Protein AF-A0A453KV20-F1 (afdb_monomer_lite)

Structure (mmCIF, N/CA/C/O backbone):
data_AF-A0A453KV20-F1
#
_entry.id   AF-A0A453KV20-F1
#
loop_
_atom_site.group_PDB
_atom_site.id
_atom_site.type_symbol
_atom_site.label_atom_id
_atom_site.label_alt_id
_atom_site.label_comp_id
_atom_site.label_asym_id
_atom_site.label_entity_id
_atom_site.label_seq_id
_atom_site.pdbx_PDB_ins_code
_atom_site.Cartn_x
_atom_site.Cartn_y
_atom_site.Cartn_z
_atom_site.occupancy
_atom_site.B_iso_or_equiv
_atom_site.auth_seq_id
_atom_site.auth_comp_id
_atom_site.auth_asym_id
_atom_site.auth_atom_id
_atom_site.pdbx_PDB_model_num
ATOM 1 N N . MET A 1 1 ? 12.546 -10.964 -15.479 1.00 87.19 1 MET A N 1
ATOM 2 C CA . MET A 1 1 ? 12.090 -11.224 -16.858 1.00 87.19 1 MET A CA 1
ATOM 3 C C . MET A 1 1 ? 11.279 -12.506 -16.813 1.00 87.19 1 MET A C 1
ATOM 5 O O . MET A 1 1 ? 11.613 -13.344 -15.979 1.00 87.19 1 MET A O 1
ATOM 9 N N . ASP A 1 2 ? 10.200 -12.624 -17.582 1.00 87.06 2 ASP A N 1
ATOM 10 C CA . ASP A 1 2 ? 9.496 -13.908 -17.720 1.00 87.06 2 ASP A CA 1
ATOM 11 C C . ASP A 1 2 ? 10.243 -14.845 -18.691 1.00 87.06 2 ASP A C 1
ATOM 13 O O . ASP A 1 2 ? 11.347 -14.529 -19.145 1.00 87.06 2 ASP A O 1
ATOM 17 N N . PHE A 1 3 ? 9.668 -16.014 -18.982 1.00 92.25 3 PHE A N 1
ATOM 18 C CA . PHE A 1 3 ? 10.277 -16.997 -19.883 1.00 92.25 3 PHE A CA 1
ATOM 19 C C . PHE A 1 3 ? 10.303 -16.555 -21.355 1.00 92.25 3 PHE A C 1
ATOM 21 O O . PHE A 1 3 ? 11.108 -17.082 -22.119 1.00 92.25 3 PHE A O 1
ATOM 28 N N . ASP A 1 4 ? 9.481 -15.574 -21.732 1.00 94.25 4 ASP A N 1
ATOM 29 C CA . ASP A 1 4 ? 9.373 -15.053 -23.099 1.00 94.25 4 ASP A CA 1
ATOM 30 C C . ASP A 1 4 ? 10.287 -13.843 -23.344 1.00 94.25 4 ASP A C 1
ATOM 32 O O . ASP A 1 4 ? 10.373 -13.325 -24.457 1.00 94.25 4 ASP A O 1
ATOM 36 N N . GLY A 1 5 ? 10.997 -13.383 -22.314 1.00 89.12 5 GLY A N 1
ATOM 37 C CA . GLY A 1 5 ? 11.882 -12.231 -22.417 1.00 89.12 5 GLY A CA 1
ATOM 38 C C . GLY A 1 5 ? 11.218 -10.897 -22.061 1.00 89.12 5 GLY A C 1
ATOM 39 O O . GLY A 1 5 ? 11.840 -9.846 -22.222 1.00 89.12 5 GLY A O 1
ATOM 40 N N . ASN A 1 6 ? 9.986 -10.893 -21.544 1.00 88.44 6 ASN A N 1
ATOM 41 C CA . ASN A 1 6 ? 9.300 -9.660 -21.174 1.00 88.44 6 ASN A CA 1
ATOM 42 C C . ASN A 1 6 ? 9.808 -9.112 -19.834 1.00 88.44 6 ASN A C 1
ATOM 44 O O . ASN A 1 6 ? 10.071 -9.834 -18.858 1.00 88.44 6 ASN A O 1
ATOM 48 N N . ILE A 1 7 ? 9.916 -7.785 -19.757 1.00 84.75 7 ILE A N 1
ATOM 49 C CA . ILE A 1 7 ? 10.281 -7.086 -18.524 1.00 84.75 7 ILE A CA 1
ATOM 50 C C . ILE A 1 7 ? 9.072 -7.072 -17.582 1.00 84.75 7 ILE A C 1
ATOM 52 O O . ILE A 1 7 ? 8.135 -6.303 -17.760 1.00 84.75 7 ILE A O 1
ATOM 56 N N . ILE A 1 8 ? 9.127 -7.895 -16.536 1.00 87.44 8 ILE A N 1
ATOM 57 C CA . ILE A 1 8 ? 8.091 -7.973 -15.488 1.00 87.44 8 ILE A CA 1
ATOM 58 C C . ILE A 1 8 ? 8.354 -7.047 -14.290 1.00 87.44 8 ILE A C 1
ATOM 60 O O . ILE A 1 8 ? 7.515 -6.923 -13.399 1.00 87.44 8 ILE A O 1
ATOM 64 N N . GLY A 1 9 ? 9.526 -6.412 -14.236 1.00 89.31 9 GLY A N 1
ATOM 65 C CA . GLY A 1 9 ? 9.960 -5.613 -13.094 1.00 89.31 9 GLY A CA 1
ATOM 66 C C . GLY A 1 9 ? 11.426 -5.194 -13.167 1.00 89.31 9 GLY A C 1
ATOM 67 O O . GLY A 1 9 ? 12.136 -5.553 -14.107 1.00 89.31 9 GLY A O 1
ATOM 68 N N . MET A 1 10 ? 11.869 -4.451 -12.155 1.00 89.44 10 MET A N 1
ATOM 69 C CA . MET A 1 10 ? 13.250 -4.003 -11.978 1.00 89.44 10 MET A CA 1
ATOM 70 C C . MET A 1 10 ? 13.736 -4.336 -10.575 1.00 89.44 10 MET A C 1
ATOM 72 O O . MET A 1 10 ? 13.106 -3.964 -9.588 1.00 89.44 10 MET A O 1
ATOM 76 N N . ASN A 1 11 ? 14.878 -5.008 -10.487 1.00 91.56 11 ASN A N 1
ATOM 77 C CA . ASN A 1 11 ? 15.509 -5.284 -9.205 1.00 91.56 11 ASN A CA 1
ATOM 78 C C . ASN A 1 11 ? 16.166 -4.017 -8.657 1.00 91.56 11 ASN A C 1
ATOM 80 O O . ASN A 1 11 ? 16.699 -3.205 -9.416 1.00 91.56 11 ASN A O 1
ATOM 84 N N . PHE A 1 12 ? 16.182 -3.884 -7.337 1.00 88.56 12 PHE A N 1
ATOM 85 C CA . PHE A 1 12 ? 16.993 -2.884 -6.656 1.00 88.56 12 PHE A CA 1
ATOM 86 C C . PHE A 1 12 ? 17.860 -3.550 -5.597 1.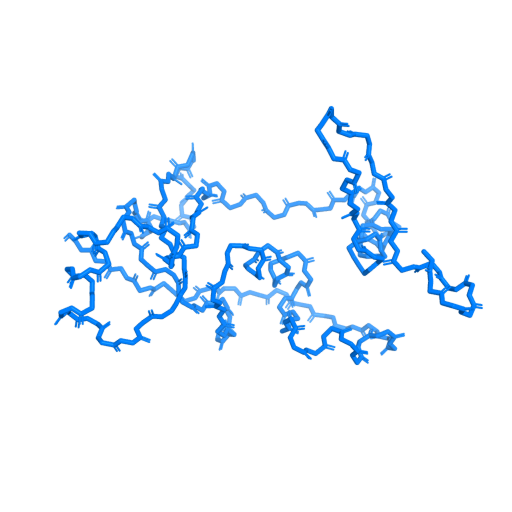00 88.56 12 PHE A C 1
ATOM 88 O O . PHE A 1 12 ? 17.627 -4.684 -5.188 1.00 88.56 12 PHE A O 1
ATOM 95 N N . TYR A 1 13 ? 18.920 -2.855 -5.208 1.00 89.75 13 TYR A N 1
ATOM 96 C CA . TYR A 1 13 ? 19.873 -3.389 -4.253 1.00 89.75 13 TYR A CA 1
ATOM 97 C C . TYR A 1 13 ? 19.313 -3.309 -2.829 1.00 89.75 13 TYR A C 1
ATOM 99 O O . TYR A 1 13 ? 18.993 -2.217 -2.354 1.00 89.75 13 TYR A O 1
ATOM 107 N N . ASP A 1 14 ? 19.270 -4.449 -2.142 1.00 90.88 14 ASP A N 1
ATOM 108 C CA . ASP A 1 14 ? 19.124 -4.539 -0.692 1.00 90.88 14 ASP A CA 1
ATOM 109 C C . ASP A 1 14 ? 20.220 -5.448 -0.108 1.00 90.88 14 ASP A C 1
ATOM 111 O O . ASP A 1 14 ? 20.827 -6.262 -0.804 1.00 90.88 14 ASP A O 1
ATOM 115 N N . LYS A 1 15 ? 20.531 -5.271 1.180 1.00 89.56 15 LYS A N 1
ATOM 116 C CA . LYS A 1 15 ? 21.603 -6.019 1.853 1.00 89.56 15 LYS A CA 1
ATOM 117 C C . LYS A 1 15 ? 21.230 -7.471 2.163 1.00 89.56 15 LYS A C 1
ATOM 119 O O . LYS A 1 15 ? 22.137 -8.277 2.357 1.00 89.56 15 LYS A O 1
ATOM 124 N N . LYS A 1 16 ? 19.940 -7.785 2.313 1.00 90.19 16 LYS A N 1
ATOM 125 C CA . LYS A 1 16 ? 19.455 -9.109 2.734 1.00 90.19 16 LYS A CA 1
ATOM 126 C C . LYS A 1 16 ? 18.891 -9.918 1.576 1.00 90.19 16 LYS A C 1
ATOM 128 O O . LYS A 1 16 ? 19.044 -11.135 1.566 1.00 90.19 16 LYS A O 1
ATOM 133 N N . GLU A 1 17 ? 18.246 -9.253 0.627 1.00 89.94 17 GLU A N 1
ATOM 134 C CA . GLU A 1 17 ? 17.542 -9.900 -0.476 1.00 89.94 17 GLU A CA 1
ATOM 135 C C . GLU A 1 17 ? 17.714 -9.144 -1.800 1.00 89.94 17 GLU A C 1
ATOM 137 O O . GLU A 1 17 ? 18.366 -8.105 -1.867 1.00 89.94 17 GLU A O 1
ATOM 142 N N . THR A 1 18 ? 17.156 -9.693 -2.882 1.00 88.44 18 THR A N 1
ATOM 143 C CA . THR A 1 18 ? 17.063 -9.013 -4.185 1.00 88.44 18 THR A CA 1
ATOM 144 C C . THR A 1 18 ? 15.610 -8.620 -4.426 1.00 88.44 18 THR A C 1
ATOM 146 O O . THR A 1 18 ? 14.882 -9.342 -5.112 1.00 88.44 18 THR A O 1
ATOM 149 N N . PRO A 1 19 ? 15.150 -7.518 -3.821 1.00 87.25 19 PRO A N 1
ATOM 150 C CA . PRO A 1 19 ? 13.786 -7.072 -4.003 1.00 87.25 19 PRO A CA 1
ATOM 151 C C . PRO A 1 19 ? 13.594 -6.551 -5.431 1.00 87.25 19 PRO A C 1
ATOM 153 O O . PRO A 1 19 ? 14.537 -6.108 -6.099 1.00 87.25 19 PRO A O 1
ATOM 156 N N . PHE A 1 20 ? 12.351 -6.589 -5.901 1.00 87.06 20 PHE A N 1
ATOM 157 C CA . PHE A 1 20 ? 11.995 -6.110 -7.229 1.00 87.06 20 PHE A CA 1
ATOM 158 C C . PHE A 1 20 ? 10.788 -5.179 -7.172 1.00 87.06 20 PHE A C 1
ATOM 160 O O . PHE A 1 20 ? 9.858 -5.372 -6.392 1.00 87.06 20 PHE A O 1
ATOM 167 N N . VAL A 1 21 ? 10.808 -4.159 -8.024 1.00 85.88 21 VAL A N 1
ATOM 168 C CA . VAL A 1 21 ? 9.666 -3.293 -8.306 1.00 85.88 21 VAL A CA 1
ATOM 169 C C . VAL A 1 21 ? 8.916 -3.886 -9.497 1.00 85.88 21 VAL A C 1
ATOM 171 O O . VAL A 1 21 ? 9.520 -4.049 -10.561 1.00 85.88 21 VAL A O 1
ATOM 174 N N . PRO A 1 22 ? 7.620 -4.202 -9.371 1.00 86.25 22 PRO A N 1
ATOM 175 C CA . PRO A 1 22 ? 6.834 -4.707 -10.490 1.00 86.25 22 PRO A CA 1
ATOM 176 C C . PRO A 1 22 ? 6.749 -3.725 -11.667 1.00 86.25 22 PRO A C 1
ATOM 178 O O . PRO A 1 22 ? 6.688 -2.506 -11.486 1.00 86.25 22 PRO A O 1
ATOM 181 N N . GLY A 1 23 ? 6.678 -4.259 -12.888 1.00 84.88 23 GLY A N 1
ATOM 182 C CA . GLY A 1 23 ? 6.683 -3.475 -14.128 1.00 84.88 23 GLY A CA 1
ATOM 183 C C . GLY A 1 23 ? 5.548 -2.455 -14.229 1.00 84.88 23 GLY A C 1
ATOM 184 O O . GLY A 1 23 ? 5.768 -1.348 -14.707 1.00 84.88 23 GLY A O 1
ATOM 185 N N . PHE A 1 24 ? 4.362 -2.770 -13.707 1.00 80.75 24 PHE A N 1
ATOM 186 C CA . PHE A 1 24 ? 3.221 -1.850 -13.728 1.00 80.75 24 PHE A CA 1
ATOM 187 C C . PHE A 1 24 ? 3.448 -0.593 -12.867 1.00 80.75 24 PHE A C 1
ATOM 189 O O . PHE A 1 24 ? 3.039 0.497 -13.262 1.00 80.75 24 PHE A O 1
ATOM 196 N N . ILE A 1 25 ? 4.157 -0.710 -11.732 1.00 83.75 25 ILE A N 1
ATOM 197 C CA . ILE A 1 25 ? 4.549 0.448 -10.913 1.00 83.75 25 ILE A CA 1
ATOM 198 C C . ILE A 1 25 ? 5.514 1.324 -11.708 1.00 83.75 25 ILE A C 1
ATOM 200 O O . ILE A 1 25 ? 5.350 2.542 -11.755 1.00 83.75 25 ILE A O 1
ATOM 204 N N . MET A 1 26 ? 6.493 0.708 -12.378 1.00 87.06 26 MET A N 1
ATOM 205 C CA . MET A 1 26 ? 7.432 1.443 -13.227 1.00 87.06 26 MET A CA 1
ATOM 206 C C . MET A 1 26 ? 6.731 2.159 -14.379 1.00 87.06 26 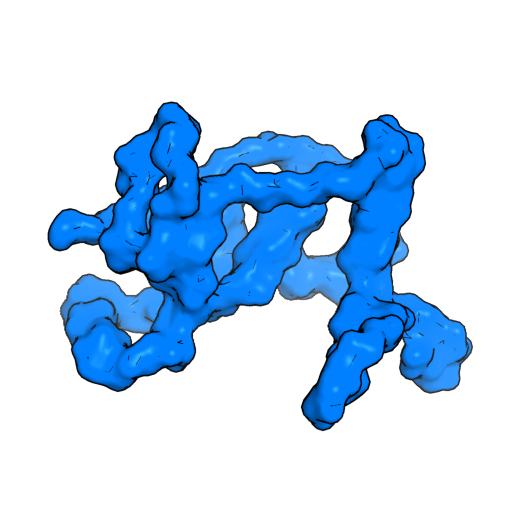MET A C 1
ATOM 208 O O . MET A 1 26 ? 7.051 3.310 -14.664 1.00 87.06 26 MET A O 1
ATOM 212 N N . LEU A 1 27 ? 5.765 1.500 -15.018 1.00 86.75 27 LEU A N 1
ATOM 213 C CA . LEU A 1 27 ? 5.019 2.066 -16.134 1.00 86.75 27 LEU A CA 1
ATOM 21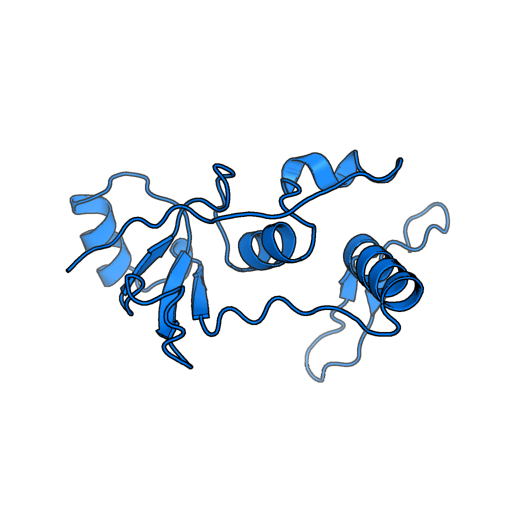4 C C . LEU A 1 27 ? 4.208 3.291 -15.694 1.00 86.75 27 LEU A C 1
ATOM 216 O O . LEU A 1 27 ? 4.258 4.324 -16.358 1.00 86.75 27 LEU A O 1
ATOM 220 N N . LYS A 1 28 ? 3.548 3.221 -14.530 1.00 85.12 28 LYS A N 1
ATOM 221 C CA . LYS A 1 28 ? 2.837 4.366 -13.946 1.00 85.12 28 LYS A CA 1
ATOM 222 C C . LYS A 1 28 ? 3.792 5.500 -13.556 1.00 85.12 28 LYS A C 1
ATOM 224 O O . LYS A 1 28 ? 3.506 6.660 -13.840 1.00 85.12 28 LYS A O 1
ATOM 229 N N . CYS A 1 29 ? 4.953 5.186 -12.972 1.00 88.19 29 CYS A N 1
ATOM 230 C CA . CYS A 1 29 ? 5.998 6.180 -12.702 1.00 88.19 29 CYS A CA 1
ATOM 231 C C . CYS A 1 29 ? 6.440 6.903 -13.982 1.00 88.19 29 CYS A C 1
ATOM 233 O O . CYS A 1 29 ? 6.558 8.128 -13.982 1.00 88.19 29 CYS A O 1
ATOM 235 N N . LEU A 1 30 ? 6.672 6.154 -15.064 1.00 89.81 30 LEU A N 1
ATOM 236 C CA . LEU A 1 30 ? 7.076 6.712 -16.352 1.00 89.81 30 LEU A CA 1
ATOM 237 C C . LEU A 1 30 ? 5.967 7.578 -16.959 1.00 89.81 30 LEU A C 1
ATOM 239 O O . LEU A 1 30 ? 6.252 8.675 -17.429 1.00 89.81 30 LEU A O 1
ATOM 243 N N . GLN A 1 31 ? 4.712 7.127 -16.885 1.00 89.00 31 GLN A N 1
ATOM 244 C CA . GLN A 1 31 ? 3.553 7.918 -17.295 1.00 89.00 31 GLN A CA 1
ATOM 245 C C . GLN A 1 31 ? 3.495 9.248 -16.530 1.00 89.00 31 GLN A C 1
ATOM 247 O O . GLN A 1 31 ? 3.465 10.305 -17.147 1.00 89.00 31 GLN A O 1
ATOM 252 N N . HIS A 1 32 ? 3.579 9.217 -15.195 1.00 88.12 32 HIS A N 1
ATOM 253 C CA . HIS A 1 32 ? 3.575 10.434 -14.375 1.00 88.12 32 HIS A CA 1
ATOM 254 C C . HIS A 1 32 ? 4.722 11.374 -14.744 1.00 88.12 32 HIS A C 1
ATOM 256 O O . HIS A 1 32 ? 4.548 12.589 -14.795 1.00 88.12 32 HIS A O 1
ATOM 262 N N . PHE A 1 33 ? 5.906 10.819 -14.993 1.00 91.06 33 PHE A N 1
ATOM 263 C CA . PHE A 1 33 ? 7.057 11.617 -15.380 1.00 91.06 33 PHE A CA 1
ATOM 264 C C . PHE A 1 33 ? 6.855 12.294 -16.740 1.00 91.06 33 PHE A C 1
ATOM 266 O O . PHE A 1 33 ? 7.170 13.473 -16.870 1.00 91.06 33 PHE A O 1
ATOM 273 N N . ASN A 1 34 ? 6.289 11.588 -17.719 1.00 92.44 34 ASN A N 1
ATOM 274 C CA . ASN A 1 34 ? 5.976 12.155 -19.030 1.00 92.44 34 ASN A CA 1
ATOM 275 C C . ASN A 1 34 ? 4.894 13.242 -18.947 1.00 92.44 34 ASN A C 1
ATOM 277 O O . ASN A 1 34 ? 5.034 14.281 -19.587 1.00 92.44 34 ASN A O 1
ATOM 281 N N . ASP A 1 35 ? 3.859 13.027 -18.134 1.00 90.56 35 ASP A N 1
ATOM 282 C CA . ASP A 1 35 ? 2.707 13.930 -18.041 1.00 90.56 35 ASP A CA 1
ATOM 283 C C . ASP A 1 35 ? 2.995 15.166 -17.168 1.00 90.56 35 ASP A C 1
ATOM 285 O O . ASP A 1 35 ? 2.569 16.278 -17.483 1.00 90.56 35 ASP A O 1
ATOM 289 N N . PHE A 1 36 ? 3.732 14.997 -16.064 1.00 90.19 36 PHE A N 1
ATOM 290 C CA . PHE A 1 36 ? 3.907 16.029 -15.030 1.00 90.19 36 PHE A CA 1
ATOM 291 C C . PHE A 1 36 ? 5.362 16.469 -14.813 1.00 90.19 36 PHE A C 1
ATOM 293 O O . PHE A 1 36 ? 5.625 17.313 -13.951 1.00 90.19 36 PHE A O 1
ATOM 300 N N . GLY A 1 37 ? 6.329 15.866 -15.508 1.00 93.31 37 GLY A N 1
ATOM 301 C CA . GLY A 1 37 ? 7.764 16.075 -15.269 1.00 93.31 37 GLY A CA 1
ATOM 302 C C . GLY A 1 37 ? 8.270 15.499 -13.940 1.00 93.31 37 GLY A C 1
ATOM 303 O O . GLY A 1 37 ? 9.410 15.746 -13.547 1.00 93.31 37 GLY A O 1
ATOM 304 N N . ARG A 1 38 ? 7.425 14.765 -13.201 1.00 89.88 38 ARG A N 1
ATOM 305 C CA . ARG A 1 38 ? 7.751 14.148 -11.908 1.00 89.88 38 ARG A CA 1
ATOM 306 C C . ARG A 1 38 ? 6.813 12.989 -11.587 1.00 89.88 38 ARG A C 1
ATOM 308 O O . ARG A 1 38 ? 5.650 12.999 -11.972 1.00 89.88 38 ARG A O 1
ATOM 315 N N . VAL A 1 39 ? 7.277 12.048 -10.768 1.00 86.06 39 VAL A N 1
ATOM 316 C CA . VAL A 1 39 ? 6.404 11.015 -10.196 1.00 86.06 39 VAL A CA 1
ATOM 317 C C . VAL A 1 39 ? 5.541 11.632 -9.095 1.00 86.06 39 VAL A C 1
ATOM 319 O O . VAL A 1 39 ? 6.055 12.043 -8.051 1.00 86.06 39 VAL A O 1
ATOM 322 N N . ILE A 1 40 ? 4.226 11.696 -9.312 1.00 80.62 40 ILE A N 1
ATOM 323 C CA . ILE A 1 40 ? 3.274 12.069 -8.257 1.00 80.62 40 ILE A CA 1
ATOM 324 C C . ILE A 1 40 ? 3.217 10.939 -7.231 1.00 80.62 40 ILE A C 1
ATOM 326 O O . ILE A 1 40 ? 2.937 9.798 -7.582 1.00 80.62 40 ILE A O 1
ATOM 330 N N . ARG A 1 41 ? 3.510 11.264 -5.970 1.00 74.12 41 ARG A N 1
ATOM 331 C CA . ARG A 1 41 ? 3.421 10.344 -4.833 1.00 74.12 41 ARG A CA 1
ATOM 332 C C . ARG A 1 41 ? 2.287 10.819 -3.932 1.00 74.12 41 ARG A C 1
ATOM 334 O O . ARG A 1 41 ? 2.473 11.849 -3.283 1.00 74.12 41 ARG A O 1
ATOM 341 N N . PRO A 1 42 ? 1.146 10.116 -3.893 1.00 66.50 42 PRO A N 1
ATOM 342 C CA . PRO A 1 42 ? 0.042 10.462 -3.009 1.00 66.50 42 PRO A CA 1
ATOM 343 C C . PRO A 1 42 ? 0.498 10.358 -1.545 1.00 66.50 42 PRO A C 1
ATOM 345 O O . PRO A 1 42 ? 0.608 9.269 -0.981 1.00 66.50 42 PRO A O 1
ATOM 348 N N . LEU A 1 43 ? 0.863 11.491 -0.942 1.00 62.03 43 LEU A N 1
ATOM 349 C CA . LEU A 1 43 ? 1.382 11.547 0.421 1.00 62.03 43 LEU A CA 1
ATOM 350 C C . LEU A 1 43 ? 0.231 11.874 1.374 1.00 62.03 43 LEU A C 1
ATOM 352 O O . LEU A 1 43 ? 0.021 13.025 1.732 1.00 62.03 43 LEU A O 1
ATOM 356 N N . HIS A 1 44 ? -0.505 10.852 1.799 1.00 65.81 44 HIS A N 1
ATOM 357 C CA . HIS A 1 44 ? -1.652 11.020 2.704 1.00 65.81 44 HIS A CA 1
ATOM 358 C C . HIS A 1 44 ? -1.245 11.184 4.179 1.00 65.81 44 HIS A C 1
ATOM 360 O O . HIS A 1 44 ? -2.085 11.346 5.056 1.00 65.81 44 HIS A O 1
ATOM 366 N N . GLY A 1 45 ? 0.056 11.098 4.489 1.00 73.06 45 GLY A N 1
ATOM 367 C CA . GLY A 1 45 ? 0.569 11.243 5.855 1.00 73.06 45 GLY A CA 1
ATOM 368 C C . GLY A 1 45 ? 0.179 10.106 6.807 1.00 73.06 45 GLY A C 1
ATOM 369 O O . GLY A 1 45 ? 0.460 10.205 7.999 1.00 73.06 45 GLY A O 1
ATOM 370 N N . LEU A 1 46 ? -0.434 9.031 6.310 1.00 79.19 46 LEU A N 1
ATOM 371 C CA . LEU A 1 46 ? -0.795 7.856 7.096 1.00 79.19 46 LEU A CA 1
ATOM 372 C C . LEU A 1 46 ? 0.325 6.819 7.060 1.00 79.19 46 LEU A C 1
ATOM 374 O O . LEU A 1 46 ? 0.832 6.468 5.994 1.00 79.19 46 LEU A O 1
ATOM 378 N N . ARG A 1 47 ? 0.671 6.288 8.232 1.00 84.50 47 ARG A N 1
ATOM 379 C CA . ARG A 1 47 ? 1.400 5.029 8.352 1.00 84.50 47 ARG A CA 1
ATOM 380 C C . ARG A 1 47 ? 0.405 3.955 8.746 1.00 84.50 47 ARG A C 1
ATOM 382 O O . ARG A 1 47 ? -0.253 4.084 9.777 1.00 84.50 47 ARG A O 1
ATOM 389 N N . VAL A 1 48 ? 0.295 2.930 7.913 1.00 87.31 48 VAL A N 1
ATOM 390 C CA . VAL A 1 48 ? -0.650 1.829 8.090 1.00 87.31 48 VAL A CA 1
ATOM 391 C C . VAL A 1 48 ? 0.088 0.501 8.126 1.00 87.31 48 VAL A C 1
ATOM 393 O O . VAL A 1 48 ? 1.177 0.378 7.563 1.00 87.31 48 VAL A O 1
ATOM 396 N N . LYS A 1 49 ? -0.530 -0.488 8.762 1.00 90.31 49 LYS A N 1
ATOM 397 C CA . LYS A 1 49 ? -0.043 -1.862 8.826 1.00 90.31 49 LYS A CA 1
ATOM 398 C C . LYS A 1 49 ? -1.165 -2.828 8.462 1.00 90.31 49 LYS A C 1
ATOM 400 O O . LYS A 1 49 ? -2.325 -2.569 8.774 1.00 90.31 49 LYS A O 1
ATOM 405 N N . THR A 1 50 ? -0.837 -3.924 7.784 1.00 91.25 50 THR A N 1
ATOM 406 C CA . THR A 1 50 ? -1.805 -4.983 7.467 1.00 91.25 50 THR A CA 1
ATOM 407 C C . THR A 1 50 ? -2.427 -5.519 8.754 1.00 91.25 50 THR A C 1
ATOM 409 O O . THR A 1 50 ? -1.708 -5.915 9.670 1.00 91.25 50 THR A O 1
ATOM 412 N N . LEU A 1 51 ? -3.761 -5.564 8.823 1.00 89.06 51 LEU A N 1
ATOM 413 C CA . LEU A 1 51 ? -4.470 -5.960 10.041 1.00 89.06 51 LEU A CA 1
ATOM 414 C C . LEU A 1 51 ? -4.104 -7.384 10.485 1.00 89.06 51 LEU A C 1
ATOM 416 O O . LEU A 1 51 ? -3.894 -7.630 11.666 1.00 89.06 51 LEU A O 1
ATOM 420 N N . HIS A 1 52 ? -3.961 -8.317 9.543 1.00 87.25 52 HIS A N 1
ATOM 421 C CA . HIS A 1 52 ? -3.591 -9.706 9.839 1.00 87.25 52 HIS A CA 1
ATOM 422 C C . HIS A 1 52 ? -2.148 -9.890 10.335 1.00 87.25 52 HIS A C 1
ATOM 424 O O . HIS A 1 52 ? -1.808 -10.969 10.812 1.00 87.25 52 HIS A O 1
ATOM 430 N N . GLU A 1 53 ? -1.306 -8.859 10.252 1.00 88.81 53 GLU A N 1
ATOM 431 C CA . GLU A 1 53 ? 0.054 -8.859 10.807 1.00 88.81 53 GLU A CA 1
ATOM 432 C C . GLU A 1 53 ? 0.093 -8.294 12.243 1.00 88.81 53 GLU A C 1
ATOM 434 O O . GLU A 1 53 ? 1.169 -8.091 12.820 1.00 88.81 53 GLU A O 1
ATOM 439 N N . GLU A 1 54 ? -1.066 -7.981 12.833 1.00 87.06 54 GLU A N 1
ATOM 440 C CA . GLU A 1 54 ? -1.159 -7.543 14.223 1.00 87.06 54 GLU A CA 1
ATOM 441 C C . GLU A 1 54 ? -0.984 -8.666 15.244 1.00 87.06 54 GLU A C 1
ATOM 443 O O . GLU A 1 54 ? -1.084 -9.858 14.954 1.00 87.06 54 GLU A O 1
ATOM 448 N N . GLN A 1 55 ? -0.708 -8.262 16.485 1.00 86.25 55 GLN A N 1
ATOM 449 C CA . GLN A 1 55 ? -0.644 -9.200 17.601 1.00 86.25 55 GLN A CA 1
ATOM 450 C C . GLN A 1 55 ? -1.999 -9.889 17.798 1.00 86.25 55 GLN A C 1
ATOM 452 O O . GLN A 1 55 ? -3.048 -9.246 17.742 1.00 86.25 55 GLN A O 1
ATOM 457 N N . LEU A 1 56 ? -1.972 -11.187 18.118 1.00 86.19 56 LEU A N 1
ATOM 458 C CA . LEU A 1 56 ? -3.181 -11.998 18.299 1.00 86.19 56 LEU A CA 1
ATOM 459 C C . LEU A 1 56 ? -4.172 -11.365 19.290 1.00 86.19 56 LEU A C 1
ATOM 461 O O . LEU A 1 56 ? -5.366 -11.328 19.027 1.00 86.19 56 LEU A O 1
ATOM 465 N N . THR A 1 57 ? -3.670 -10.770 20.374 1.00 85.94 57 THR A N 1
ATOM 466 C CA . THR A 1 57 ? -4.483 -10.093 21.399 1.00 85.94 57 THR A CA 1
ATOM 467 C C . THR A 1 57 ? -5.251 -8.875 20.876 1.00 85.94 57 THR A C 1
ATOM 469 O O . THR A 1 57 ? -6.313 -8.539 21.400 1.00 85.94 57 THR A O 1
ATOM 472 N N . VAL A 1 58 ? -4.722 -8.185 19.863 1.00 83.75 58 VAL A N 1
ATOM 473 C CA . VAL A 1 58 ? -5.399 -7.074 19.180 1.00 83.75 58 VAL A CA 1
ATOM 474 C C . VAL A 1 58 ? -6.433 -7.636 18.210 1.00 83.75 58 VAL A C 1
ATOM 476 O O . VAL A 1 58 ? -7.581 -7.193 18.206 1.00 83.75 58 VAL A O 1
ATOM 479 N N . LEU A 1 59 ? -6.051 -8.664 17.449 1.00 84.25 59 LEU A N 1
ATOM 480 C CA . LEU A 1 59 ? -6.917 -9.308 16.468 1.00 84.25 59 LEU A CA 1
ATOM 481 C C . LEU A 1 59 ? -8.158 -9.946 17.114 1.00 84.25 59 LEU A C 1
ATOM 483 O O . LEU A 1 59 ? -9.253 -9.809 16.581 1.00 84.25 59 LEU A O 1
ATOM 487 N N . GLU A 1 60 ? -8.019 -10.571 18.287 1.00 85.88 60 GLU A N 1
ATOM 488 C CA . GLU A 1 60 ? -9.129 -11.151 19.062 1.00 85.88 60 GLU A CA 1
ATOM 489 C C . GLU A 1 60 ? -10.157 -10.096 19.484 1.00 85.88 60 GLU A C 1
ATOM 491 O O . GLU A 1 60 ? -11.362 -10.293 19.319 1.00 85.88 60 GLU A O 1
ATOM 496 N N . LYS A 1 61 ? -9.688 -8.947 19.990 1.00 85.00 61 LYS A N 1
ATOM 497 C CA . LYS A 1 61 ? -10.566 -7.832 20.375 1.00 85.00 61 LYS A CA 1
ATOM 498 C C . LYS A 1 61 ? -11.322 -7.286 19.173 1.00 85.00 61 LYS A C 1
ATOM 500 O O . LYS A 1 61 ? -12.513 -7.013 19.276 1.00 85.00 61 LYS A O 1
ATOM 505 N N . ILE A 1 62 ? -10.636 -7.149 18.042 1.00 84.62 62 ILE A N 1
ATOM 506 C CA . ILE A 1 62 ? -11.240 -6.670 16.800 1.00 84.62 62 ILE A CA 1
ATOM 507 C C . ILE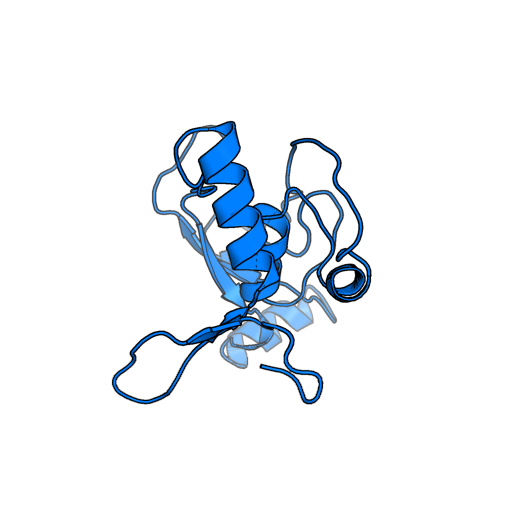 A 1 62 ? -12.252 -7.689 16.280 1.00 84.62 62 ILE A C 1
ATOM 509 O O . ILE A 1 62 ? -13.362 -7.300 15.946 1.00 84.62 62 ILE A O 1
ATOM 513 N N . HIS A 1 63 ? -11.926 -8.982 16.275 1.00 82.69 63 HIS A N 1
ATOM 514 C CA . HIS A 1 63 ? -12.823 -10.036 15.800 1.00 82.69 63 HIS A CA 1
ATOM 515 C C . HIS A 1 63 ? -14.107 -10.147 16.635 1.00 82.69 63 HIS A C 1
ATOM 517 O O . HIS A 1 63 ? -15.168 -10.437 16.088 1.00 82.69 63 HIS A O 1
ATOM 523 N N . LEU A 1 64 ? -14.028 -9.880 17.944 1.00 82.38 64 LEU A N 1
ATOM 524 C CA . LEU A 1 64 ? -15.193 -9.847 18.832 1.00 82.38 64 LEU A CA 1
ATOM 525 C C . LEU A 1 64 ? -16.204 -8.761 18.430 1.00 82.38 64 LEU A C 1
ATOM 527 O O . LEU A 1 64 ? -17.407 -8.949 18.598 1.00 82.38 64 LEU A O 1
ATOM 531 N N . VAL A 1 65 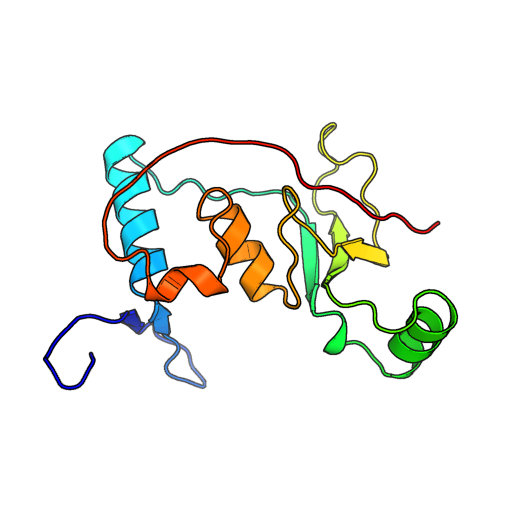? -15.718 -7.629 17.912 1.00 83.25 65 VAL A N 1
ATOM 532 C CA . VAL A 1 65 ? -16.545 -6.472 17.529 1.00 83.25 65 VAL A CA 1
ATOM 533 C C . VAL A 1 65 ? -16.916 -6.512 16.042 1.00 83.25 65 VAL A C 1
ATOM 535 O O . VAL A 1 65 ? -18.047 -6.202 15.675 1.00 83.25 65 VAL A O 1
ATOM 538 N N . PHE A 1 66 ? -15.981 -6.931 15.191 1.00 82.69 66 PHE A N 1
ATOM 539 C CA . PHE A 1 66 ? -16.089 -6.984 13.735 1.00 82.69 66 PHE A CA 1
ATOM 540 C C . PHE A 1 66 ? -15.646 -8.363 13.217 1.00 82.69 66 PHE A C 1
ATOM 542 O O . PHE A 1 66 ? -14.501 -8.540 12.781 1.00 82.69 66 PHE A O 1
ATOM 549 N N . PRO A 1 67 ? -16.536 -9.368 13.249 1.00 83.62 67 PRO A N 1
ATOM 550 C CA . PRO A 1 67 ? -16.207 -10.709 12.791 1.00 83.62 67 PRO A CA 1
ATOM 551 C C . PRO A 1 67 ? -15.817 -10.702 11.308 1.00 83.62 67 PRO A C 1
ATOM 553 O O . PRO A 1 67 ? -16.576 -10.241 10.458 1.00 83.62 67 PRO A O 1
ATOM 556 N N . GLY A 1 68 ? -14.632 -11.231 10.994 1.00 83.44 68 GLY A N 1
ATOM 557 C CA . GLY A 1 68 ? -14.163 -11.389 9.611 1.00 83.44 68 GLY A CA 1
ATOM 558 C C . GLY A 1 68 ? -13.731 -10.100 8.903 1.00 83.44 68 GLY A C 1
ATOM 559 O O . GLY A 1 68 ? -13.669 -10.088 7.677 1.00 83.44 68 GLY A O 1
ATOM 560 N N . VAL A 1 69 ? -13.443 -9.019 9.638 1.00 86.38 69 VAL A N 1
ATOM 561 C CA . VAL A 1 69 ? -12.919 -7.787 9.032 1.00 86.38 69 VAL A CA 1
ATOM 562 C C . VAL A 1 69 ? -11.504 -7.990 8.473 1.00 86.38 69 VAL A C 1
ATOM 564 O O . VAL A 1 69 ? -10.640 -8.569 9.132 1.00 86.38 69 VAL A O 1
ATOM 567 N N . CYS A 1 70 ? -11.273 -7.468 7.269 1.00 86.62 70 CYS A N 1
ATOM 568 C CA . CYS A 1 70 ? -9.979 -7.443 6.589 1.00 86.62 70 CYS A CA 1
ATOM 569 C C . CYS A 1 70 ? -9.634 -5.996 6.221 1.00 86.62 70 CYS A C 1
ATOM 571 O O . CYS A 1 70 ? -10.533 -5.209 5.923 1.00 86.62 70 CYS A O 1
ATOM 573 N N . GLY A 1 71 ? -8.348 -5.644 6.234 1.00 89.06 71 GLY A N 1
ATOM 574 C CA . GLY A 1 71 ? -7.902 -4.296 5.889 1.00 89.06 71 GLY A CA 1
ATOM 575 C C . GLY A 1 71 ? -6.564 -3.931 6.520 1.00 89.06 71 GLY A C 1
ATOM 576 O O . GLY A 1 71 ? -5.713 -4.788 6.767 1.00 89.06 71 GLY A O 1
ATOM 577 N N . VAL A 1 72 ? -6.383 -2.642 6.798 1.00 89.38 72 VAL A N 1
ATOM 578 C CA . VAL A 1 72 ? -5.185 -2.098 7.448 1.00 89.38 72 VAL A CA 1
ATOM 579 C C . VAL A 1 72 ? -5.557 -1.297 8.687 1.00 89.38 72 VAL A C 1
ATOM 581 O O . VAL A 1 72 ? -6.596 -0.644 8.715 1.00 89.38 72 VAL A O 1
ATOM 584 N N . ILE A 1 73 ? -4.687 -1.316 9.693 1.00 89.38 73 ILE A N 1
ATOM 585 C CA . ILE A 1 73 ? -4.793 -0.480 10.889 1.00 89.38 73 ILE A CA 1
ATOM 586 C C . ILE A 1 73 ? -3.893 0.752 10.757 1.00 89.38 73 ILE A C 1
ATOM 588 O O . ILE A 1 73 ? -2.766 0.666 10.259 1.00 89.38 73 ILE A O 1
ATOM 592 N N . VAL A 1 74 ? -4.379 1.911 11.198 1.00 87.56 74 VAL A N 1
ATOM 593 C CA . VAL A 1 74 ? -3.611 3.160 11.212 1.00 87.56 74 VAL A CA 1
ATOM 594 C C . VAL A 1 74 ? -2.665 3.171 12.414 1.00 87.56 74 VAL A C 1
ATOM 596 O O . VAL A 1 74 ? -3.099 3.276 13.558 1.00 87.56 74 VAL A O 1
ATOM 599 N N . GLU A 1 75 ? -1.356 3.118 12.166 1.00 87.81 75 GLU A N 1
ATOM 600 C CA . GLU A 1 75 ? -0.324 3.194 13.208 1.00 87.81 75 GLU A CA 1
ATOM 601 C C . GLU A 1 75 ? 0.043 4.636 13.570 1.00 87.81 75 GLU A C 1
ATOM 603 O O . GLU A 1 75 ? 0.399 4.937 14.710 1.00 87.81 75 GLU A O 1
ATOM 608 N N . LYS A 1 76 ? 0.047 5.536 12.580 1.00 85.94 76 LYS A N 1
ATOM 609 C CA . LYS A 1 76 ? 0.481 6.922 12.772 1.00 85.94 76 LYS A CA 1
ATOM 610 C C . LYS A 1 76 ? -0.160 7.861 11.761 1.00 85.94 76 LYS A C 1
ATOM 612 O O . LYS A 1 76 ? -0.244 7.540 10.581 1.00 85.94 76 LYS A O 1
ATOM 617 N N . VAL A 1 77 ? -0.483 9.067 12.219 1.00 82.75 77 VAL A N 1
ATOM 618 C CA . VAL A 1 77 ? -0.858 10.210 11.378 1.00 82.75 77 VAL A CA 1
ATOM 619 C C . VAL A 1 77 ? 0.260 11.248 11.493 1.00 82.75 77 VAL A C 1
ATOM 621 O O . VAL A 1 77 ? 0.530 11.764 12.576 1.00 82.75 77 VAL A O 1
ATOM 624 N N . GLN A 1 78 ? 1.009 11.465 10.410 1.00 71.00 78 GLN A N 1
ATOM 625 C CA . GLN A 1 78 ? 2.269 12.216 10.418 1.00 71.00 78 GLN A CA 1
ATOM 626 C C . GLN A 1 78 ? 2.080 13.724 10.200 1.00 71.00 78 GLN A C 1
ATOM 628 O O . GLN A 1 78 ? 2.908 14.498 10.672 1.00 71.00 78 GLN A O 1
ATOM 633 N N . VAL A 1 79 ? 0.987 14.144 9.555 1.00 63.94 79 VAL A N 1
ATOM 634 C CA . VAL A 1 79 ? 0.550 15.546 9.467 1.00 63.94 79 VAL A CA 1
ATOM 635 C C . VAL A 1 79 ? -0.982 15.557 9.469 1.00 63.94 79 VAL A C 1
ATOM 637 O O . VAL A 1 79 ? -1.565 14.923 8.589 1.00 63.94 79 VAL A O 1
ATOM 640 N N . PRO A 1 80 ? -1.661 16.237 10.411 1.00 54.91 80 PRO A N 1
ATOM 641 C CA . PRO A 1 80 ? -3.094 16.468 10.294 1.00 54.91 80 PRO A CA 1
ATOM 642 C C . PRO A 1 80 ? -3.328 17.448 9.137 1.00 54.91 80 PRO A C 1
ATOM 644 O O . PRO A 1 80 ? -3.220 18.661 9.297 1.00 54.91 80 PRO A O 1
ATOM 647 N N . SER A 1 81 ? -3.584 16.916 7.943 1.00 53.34 81 SER A N 1
ATOM 648 C CA . SER A 1 81 ? -4.201 17.693 6.868 1.00 53.34 81 SER A CA 1
ATOM 649 C C . SER A 1 81 ? -5.673 17.935 7.238 1.00 53.34 81 SER A C 1
ATOM 651 O O . SER A 1 81 ? -6.294 17.021 7.794 1.00 53.34 81 SER A O 1
ATOM 653 N N . PRO A 1 82 ? -6.272 19.104 6.931 1.00 55.41 82 PRO A N 1
ATOM 654 C CA . PRO A 1 82 ? -7.712 19.331 7.110 1.00 55.41 82 PRO A CA 1
ATOM 655 C C . PRO A 1 82 ? -8.573 18.226 6.469 1.00 55.41 82 PRO A C 1
ATOM 657 O O . PRO A 1 82 ? -9.654 17.907 6.959 1.00 55.41 82 PRO A O 1
ATOM 660 N N . GLU A 1 83 ? -8.040 17.607 5.414 1.00 53.81 83 GLU A N 1
ATOM 661 C CA . GLU A 1 83 ? -8.640 16.564 4.576 1.00 53.81 83 GLU A CA 1
ATOM 662 C C . GLU A 1 83 ? -8.691 15.179 5.253 1.00 53.81 83 GLU A C 1
ATOM 664 O O . GLU A 1 83 ? -9.368 14.273 4.773 1.00 53.81 83 GLU A O 1
ATOM 669 N N . HIS A 1 84 ? -7.987 15.001 6.378 1.00 55.81 84 HIS A N 1
ATOM 670 C CA . HIS A 1 84 ? -7.887 13.736 7.122 1.00 55.81 84 HIS A CA 1
ATOM 671 C C . HIS A 1 84 ? -8.221 13.900 8.611 1.00 55.81 84 HIS A C 1
ATOM 673 O O . HIS A 1 84 ? -7.828 13.068 9.426 1.00 55.81 84 HIS A O 1
ATOM 679 N N . SER A 1 85 ? -8.939 14.968 8.978 1.00 59.12 85 SER A N 1
ATOM 680 C CA . SER A 1 85 ? -9.250 15.307 10.377 1.00 59.12 85 SER A CA 1
ATOM 681 C C . SER A 1 85 ? -10.026 14.218 11.138 1.00 59.12 85 SER A C 1
ATOM 683 O O . SER A 1 85 ? -10.006 14.199 12.369 1.00 59.12 85 SER A O 1
ATOM 685 N N . GLU A 1 86 ? -10.656 13.286 10.419 1.00 72.06 86 GLU A N 1
ATOM 686 C CA . GLU A 1 86 ? -11.441 12.186 10.984 1.00 72.06 86 GLU A CA 1
ATOM 687 C C . GLU A 1 86 ? -10.635 10.896 11.215 1.00 72.06 86 GLU A C 1
ATOM 689 O O . GLU A 1 86 ? -11.055 10.079 12.032 1.00 72.06 86 GLU A O 1
ATOM 694 N N . ILE A 1 87 ? -9.480 10.720 10.554 1.00 79.25 87 ILE A N 1
ATOM 695 C CA . ILE A 1 87 ? -8.667 9.495 10.648 1.00 79.25 87 ILE A CA 1
ATOM 696 C C . ILE A 1 87 ? -7.755 9.562 11.869 1.00 79.25 87 ILE A C 1
ATOM 698 O O . ILE A 1 87 ? -6.926 10.467 12.002 1.00 79.25 87 ILE A O 1
ATOM 702 N N . LYS A 1 88 ? -7.861 8.565 12.745 1.00 82.44 88 LYS A N 1
ATOM 703 C CA . LYS A 1 88 ? -7.099 8.460 13.988 1.00 82.44 88 LYS A CA 1
ATOM 704 C C . LYS A 1 88 ? -6.250 7.199 14.023 1.00 82.44 88 LYS A C 1
ATOM 706 O O . LYS A 1 88 ? -6.491 6.213 13.334 1.00 82.44 88 LYS A O 1
ATOM 711 N N . VAL A 1 89 ? -5.219 7.242 14.863 1.00 84.88 89 VAL A N 1
ATOM 712 C CA . VAL A 1 89 ? -4.433 6.049 15.195 1.00 84.88 89 VAL A CA 1
ATOM 713 C C . VAL A 1 89 ? -5.359 5.016 15.835 1.00 84.88 89 VAL A C 1
ATOM 715 O O . VAL A 1 89 ? -6.086 5.350 16.766 1.00 84.88 89 VAL A O 1
ATOM 718 N N . GLY A 1 90 ? -5.306 3.780 15.343 1.00 84.50 90 GLY A N 1
ATOM 719 C CA . GLY A 1 90 ? -6.189 2.686 15.752 1.00 84.50 90 GLY A CA 1
ATOM 720 C C . GLY A 1 90 ? -7.365 2.426 14.808 1.00 84.50 90 GLY A C 1
ATOM 721 O O . GLY A 1 90 ? -7.954 1.350 14.892 1.00 84.50 90 GLY A O 1
ATOM 722 N N . ASP A 1 91 ? -7.670 3.342 13.883 1.00 85.19 91 ASP A N 1
ATOM 723 C CA . ASP A 1 91 ? -8.726 3.121 12.891 1.00 85.19 91 ASP A CA 1
ATOM 724 C C . ASP A 1 91 ? -8.389 1.964 11.948 1.00 85.19 91 ASP A C 1
ATOM 726 O O . ASP A 1 91 ? -7.225 1.748 11.589 1.00 85.19 91 ASP A O 1
ATOM 730 N N . ILE A 1 92 ? -9.429 1.250 11.509 1.00 87.94 92 ILE A N 1
ATOM 731 C CA . ILE A 1 92 ? -9.322 0.161 10.537 1.00 87.94 92 ILE A CA 1
ATOM 732 C C . ILE A 1 92 ? -9.895 0.640 9.208 1.00 87.94 92 ILE A C 1
ATOM 734 O O . ILE A 1 92 ? -11.097 0.865 9.064 1.00 87.94 92 ILE A O 1
ATOM 738 N N . ILE A 1 93 ? -9.033 0.746 8.203 1.00 86.31 93 ILE A N 1
ATOM 739 C CA . ILE A 1 93 ? -9.429 1.101 6.843 1.00 86.31 93 ILE A CA 1
ATOM 740 C C . ILE A 1 93 ? -9.581 -0.194 6.053 1.00 86.31 93 ILE A C 1
ATOM 742 O O . ILE A 1 93 ? -8.675 -1.026 6.024 1.00 86.31 93 ILE A O 1
ATOM 746 N N . THR A 1 94 ? -10.733 -0.359 5.413 1.00 88.56 94 THR A N 1
ATOM 747 C CA . THR A 1 94 ? -11.095 -1.587 4.688 1.00 88.56 94 THR A CA 1
ATOM 748 C C . THR A 1 94 ? -11.326 -1.346 3.197 1.00 88.56 94 THR A C 1
ATOM 750 O O . THR A 1 94 ? -11.258 -2.286 2.409 1.00 88.56 94 THR A O 1
ATOM 753 N N . HIS A 1 95 ? -11.601 -0.093 2.807 1.00 85.00 95 HIS A N 1
ATOM 754 C CA . HIS A 1 95 ? -11.895 0.297 1.430 1.00 85.00 95 HIS A CA 1
ATOM 755 C C . HIS A 1 95 ? -11.268 1.652 1.077 1.00 85.00 95 HIS A C 1
ATOM 757 O O . HIS A 1 95 ? -11.216 2.560 1.907 1.00 85.00 95 HIS A O 1
ATOM 763 N N . VAL A 1 96 ? -10.843 1.805 -0.176 1.00 77.00 96 VAL A N 1
ATOM 764 C CA . VAL A 1 96 ? -10.539 3.100 -0.810 1.00 77.00 96 VAL A CA 1
ATOM 765 C C . VAL A 1 96 ? -11.454 3.213 -2.021 1.00 77.00 96 VAL A C 1
ATOM 767 O O . VAL A 1 96 ? -11.514 2.281 -2.810 1.00 77.00 96 VAL A O 1
ATOM 770 N N . ASP A 1 97 ? -12.215 4.299 -2.139 1.00 74.62 97 ASP A N 1
ATOM 771 C CA . ASP A 1 97 ? -13.126 4.556 -3.265 1.00 74.62 97 ASP A CA 1
ATOM 772 C C . ASP A 1 97 ? -14.107 3.388 -3.545 1.00 74.62 97 ASP A C 1
ATOM 774 O O . ASP A 1 97 ? -14.457 3.079 -4.680 1.00 74.62 97 ASP A O 1
ATOM 778 N N . GLY A 1 98 ? -14.542 2.687 -2.488 1.00 76.81 98 GLY A N 1
ATOM 779 C CA . GLY A 1 98 ? -15.414 1.506 -2.579 1.00 76.81 98 GLY A CA 1
ATOM 780 C C . GLY A 1 98 ? -14.706 0.199 -2.960 1.00 76.81 98 GLY A C 1
ATOM 781 O O . GLY A 1 98 ? -15.348 -0.850 -2.991 1.00 76.81 98 GLY A O 1
ATOM 782 N N . ILE A 1 99 ? -13.394 0.232 -3.192 1.00 78.88 99 ILE A N 1
ATOM 783 C CA . ILE A 1 99 ? -12.573 -0.930 -3.533 1.00 78.88 99 ILE A CA 1
ATOM 784 C C . ILE A 1 99 ? -12.034 -1.554 -2.243 1.00 78.88 99 ILE A C 1
ATOM 786 O O . ILE A 1 99 ? -11.295 -0.883 -1.516 1.00 78.88 99 ILE A O 1
ATOM 790 N N . PRO A 1 100 ? -12.394 -2.814 -1.937 1.00 84.62 100 PRO A N 1
ATOM 791 C CA . PRO A 1 100 ? -11.885 -3.505 -0.763 1.00 84.62 100 PRO A CA 1
ATOM 792 C C . PRO A 1 100 ? -10.410 -3.865 -0.942 1.00 84.62 100 PRO A C 1
ATOM 794 O O . PRO A 1 100 ? -9.961 -4.155 -2.052 1.00 84.62 100 PRO A O 1
ATOM 797 N N . PHE A 1 101 ? -9.677 -3.912 0.165 1.00 84.31 101 PHE A N 1
ATOM 798 C CA . PHE A 1 101 ? -8.303 -4.400 0.197 1.00 84.31 101 PHE A CA 1
ATOM 799 C C . PHE A 1 101 ? -8.026 -5.151 1.502 1.00 84.31 101 PHE A C 1
ATOM 801 O O . PHE A 1 101 ? -8.718 -4.975 2.505 1.00 84.31 101 PHE A O 1
ATOM 808 N N . SER A 1 102 ? -6.991 -5.986 1.497 1.00 87.19 102 SER A N 1
ATOM 809 C CA . SER A 1 102 ? -6.624 -6.828 2.643 1.00 87.19 102 SER A CA 1
ATOM 810 C C . SER A 1 102 ? -5.235 -6.545 3.213 1.00 87.19 102 SER A C 1
ATOM 812 O O . SER A 1 102 ? -4.912 -7.031 4.296 1.00 87.19 102 SER A O 1
ATOM 814 N N . SER A 1 103 ? -4.421 -5.745 2.515 1.00 86.88 103 SER A N 1
ATOM 815 C CA . SER A 1 103 ? -3.021 -5.503 2.871 1.00 86.88 103 SER A CA 1
ATOM 816 C C . SER A 1 103 ? -2.573 -4.064 2.617 1.00 86.88 103 SER A C 1
ATOM 818 O O . SER A 1 103 ? -3.119 -3.356 1.770 1.00 86.88 103 SER A O 1
ATOM 820 N N . ALA A 1 104 ? -1.524 -3.627 3.320 1.00 85.75 104 ALA A N 1
ATOM 821 C CA . ALA A 1 104 ? -0.932 -2.302 3.111 1.00 85.75 104 ALA A CA 1
ATOM 822 C C . ALA A 1 104 ? -0.349 -2.124 1.697 1.00 85.75 104 ALA A C 1
ATOM 824 O O . ALA A 1 104 ? -0.389 -1.025 1.144 1.00 85.75 104 ALA A O 1
ATOM 825 N N . ALA A 1 105 ? 0.150 -3.205 1.090 1.00 82.94 105 ALA A N 1
ATOM 826 C CA . ALA A 1 105 ? 0.635 -3.190 -0.286 1.00 82.94 105 ALA A CA 1
ATOM 827 C C . ALA A 1 105 ? -0.491 -2.859 -1.280 1.00 82.94 105 ALA A C 1
ATOM 829 O O . ALA A 1 105 ? -0.303 -2.017 -2.156 1.00 82.94 105 ALA A O 1
ATOM 830 N N . GLU A 1 106 ? -1.674 -3.455 -1.112 1.00 83.81 106 GLU A N 1
ATOM 831 C CA . GLU A 1 106 ? -2.839 -3.170 -1.958 1.00 83.81 106 GLU A CA 1
ATOM 832 C C . GLU A 1 106 ? -3.299 -1.715 -1.839 1.00 83.81 106 GLU A C 1
ATOM 834 O O . GLU A 1 106 ? -3.598 -1.097 -2.857 1.00 83.81 106 GLU A O 1
ATOM 839 N N . VAL A 1 107 ? -3.279 -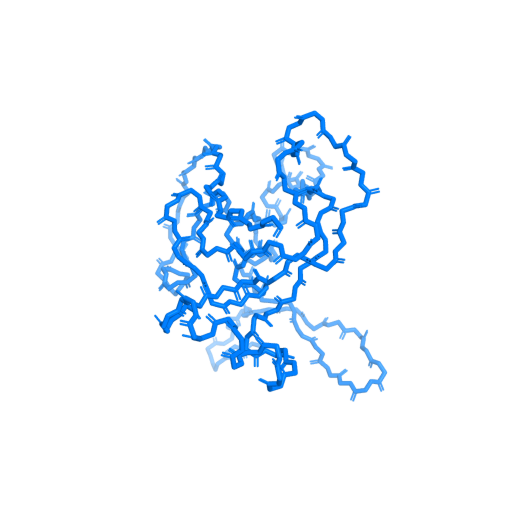1.133 -0.633 1.00 79.88 107 VAL A N 1
ATOM 840 C CA . VAL A 1 107 ? -3.616 0.288 -0.425 1.00 79.88 107 VAL A CA 1
ATOM 841 C C . VAL A 1 107 ? -2.713 1.194 -1.255 1.00 79.88 107 VAL A C 1
ATOM 843 O O . VAL A 1 107 ? -3.194 2.091 -1.945 1.00 79.88 107 VAL A O 1
ATOM 846 N N . VAL A 1 108 ? -1.399 0.953 -1.220 1.00 78.00 108 VAL A N 1
ATOM 847 C CA . VAL A 1 108 ? -0.432 1.741 -1.997 1.00 78.00 108 VAL A CA 1
ATOM 848 C C . VAL A 1 108 ? -0.689 1.590 -3.492 1.00 78.00 108 VAL A C 1
ATOM 850 O O . VAL A 1 108 ? -0.661 2.586 -4.209 1.00 78.00 108 VAL A O 1
ATOM 853 N N . VAL A 1 109 ? -0.966 0.372 -3.960 1.00 78.94 109 VAL A N 1
ATOM 854 C CA . VAL A 1 109 ? -1.267 0.110 -5.371 1.00 78.94 109 VAL A CA 1
ATOM 855 C C . VAL A 1 109 ? -2.533 0.849 -5.805 1.00 78.94 109 VAL A C 1
ATOM 857 O O . VAL A 1 109 ? -2.479 1.574 -6.791 1.00 78.94 109 VAL A O 1
ATOM 860 N N . ILE A 1 110 ? -3.635 0.739 -5.058 1.00 78.44 110 ILE A N 1
ATOM 861 C CA . ILE A 1 110 ? -4.910 1.397 -5.389 1.00 78.44 110 ILE A CA 1
ATOM 862 C C . ILE A 1 110 ? -4.731 2.919 -5.442 1.00 78.44 110 ILE A C 1
ATOM 864 O O . ILE A 1 110 ? -5.135 3.552 -6.413 1.00 78.44 110 ILE A O 1
ATOM 868 N N . LEU A 1 111 ? -4.071 3.511 -4.443 1.00 78.62 111 LEU A N 1
ATOM 869 C CA . LEU A 1 111 ? -3.853 4.960 -4.387 1.00 78.62 111 LEU A CA 1
ATOM 870 C C . LEU A 1 111 ? -2.903 5.463 -5.478 1.00 78.62 111 LEU A C 1
ATOM 872 O O . LEU A 1 111 ? -3.055 6.577 -5.967 1.00 78.62 111 LEU A O 1
ATOM 876 N N . PHE A 1 112 ? -1.891 4.673 -5.836 1.00 76.94 112 PHE A N 1
ATOM 877 C CA . PHE A 1 112 ? -0.900 5.056 -6.839 1.00 76.94 112 PHE A CA 1
ATOM 878 C C . PHE A 1 112 ? -1.397 4.850 -8.274 1.00 76.94 112 PHE A C 1
ATOM 880 O O . PHE A 1 112 ? -0.961 5.542 -9.192 1.00 76.94 112 PHE A O 1
ATOM 887 N N . LEU A 1 113 ? -2.305 3.895 -8.473 1.00 73.12 113 LEU A N 1
ATOM 888 C CA . LEU A 1 113 ? -2.876 3.540 -9.765 1.00 73.12 113 LEU A CA 1
ATOM 889 C C . LEU A 1 113 ? -4.270 4.155 -9.987 1.00 73.12 113 LEU A C 1
ATOM 891 O O . LEU A 1 113 ? -5.047 3.595 -10.746 1.00 73.12 113 LEU A O 1
ATOM 895 N N . ASP A 1 114 ? -4.598 5.285 -9.356 1.00 72.06 114 ASP A N 1
ATOM 896 C CA . ASP A 1 114 ? -5.888 5.986 -9.512 1.00 72.06 114 ASP A CA 1
ATOM 897 C C . ASP A 1 114 ? -7.126 5.079 -9.327 1.00 72.06 114 ASP A C 1
ATOM 899 O O . ASP A 1 114 ? -8.064 5.119 -10.118 1.00 72.06 114 ASP A O 1
ATOM 903 N N . GLY A 1 115 ? -7.134 4.217 -8.307 1.00 62.09 115 GLY A N 1
ATOM 904 C CA . GLY A 1 115 ? -8.295 3.370 -8.015 1.00 62.09 115 GLY A CA 1
ATOM 905 C C . GLY A 1 115 ? -8.353 2.062 -8.812 1.00 62.09 115 GLY A C 1
ATOM 906 O O . GLY A 1 115 ? -9.402 1.433 -8.889 1.00 62.09 115 GLY A O 1
ATOM 907 N N . ILE A 1 116 ? -7.258 1.597 -9.419 1.00 63.69 116 ILE A N 1
ATOM 908 C CA . ILE A 1 116 ? -7.251 0.271 -10.057 1.00 63.69 116 ILE A CA 1
ATOM 909 C C . ILE A 1 116 ? -7.272 -0.830 -8.983 1.00 63.69 116 ILE A C 1
ATOM 911 O O . ILE A 1 116 ? -6.382 -0.915 -8.136 1.00 63.69 116 ILE A O 1
ATOM 915 N N . ASN A 1 117 ? -8.264 -1.724 -9.056 1.00 59.91 117 ASN A N 1
ATOM 916 C CA . ASN A 1 117 ? -8.335 -2.903 -8.192 1.00 59.91 117 ASN A CA 1
ATOM 917 C C . ASN A 1 117 ? -7.150 -3.859 -8.488 1.00 59.91 117 ASN A C 1
ATOM 919 O O . ASN A 1 117 ? -6.973 -4.255 -9.645 1.00 59.91 117 ASN A O 1
ATOM 923 N N . PRO A 1 118 ? -6.378 -4.301 -7.474 1.00 58.34 118 PRO A N 1
ATOM 924 C CA . PRO A 1 118 ? -5.223 -5.188 -7.653 1.00 58.34 118 PRO A CA 1
ATOM 925 C C . PRO A 1 118 ? -5.534 -6.499 -8.390 1.00 58.34 118 PRO A C 1
ATOM 927 O O . PRO A 1 118 ? -4.681 -7.026 -9.100 1.00 58.34 118 PRO A O 1
ATOM 930 N N . SER A 1 119 ? -6.763 -7.012 -8.281 1.00 59.78 119 SER A N 1
ATOM 931 C CA . SER A 1 119 ? -7.206 -8.217 -9.002 1.00 59.78 119 SER A CA 1
ATOM 932 C C . SER A 1 119 ? -7.351 -8.019 -10.518 1.00 59.78 119 SER A C 1
ATOM 934 O O . SER A 1 119 ? -7.295 -8.993 -11.265 1.00 59.78 119 SER A O 1
ATOM 936 N N . GLN A 1 120 ? -7.496 -6.774 -10.988 1.00 55.78 120 GLN A N 1
ATOM 937 C CA . GLN A 1 120 ? -7.577 -6.413 -12.413 1.00 55.78 120 GLN A CA 1
ATOM 938 C C . GLN A 1 120 ? -6.199 -6.130 -13.027 1.00 55.78 120 GLN A C 1
ATOM 940 O O . GLN A 1 120 ? -6.063 -5.962 -14.237 1.00 55.78 120 GLN A O 1
ATOM 945 N N . LEU A 1 121 ? -5.152 -6.098 -12.202 1.00 55.53 121 LEU A N 1
ATOM 946 C CA . LEU A 1 121 ? -3.788 -5.806 -12.620 1.00 55.53 121 LEU A CA 1
ATOM 947 C C . LEU A 1 121 ? -3.220 -6.782 -13.673 1.00 55.53 121 LEU A C 1
ATOM 949 O O . LEU A 1 121 ? -2.527 -6.308 -14.574 1.00 55.53 121 LEU A O 1
ATOM 953 N N . PRO A 1 122 ? -3.539 -8.097 -13.658 1.00 48.28 122 PRO A N 1
ATOM 954 C CA . PRO A 1 122 ? -3.153 -9.002 -14.744 1.00 48.28 122 PRO A CA 1
ATOM 955 C C . PRO A 1 122 ? -3.814 -8.658 -16.091 1.00 48.28 122 PRO A C 1
ATOM 957 O O . PRO A 1 122 ? -3.304 -9.043 -17.137 1.00 48.28 122 PRO A O 1
ATOM 960 N N . SER A 1 123 ? -4.948 -7.948 -16.079 1.00 40.81 123 SER A N 1
ATOM 961 C CA . SER A 1 123 ? -5.756 -7.609 -17.263 1.00 40.81 123 SER A CA 1
ATOM 962 C C . SER A 1 123 ? -5.427 -6.226 -17.843 1.00 40.81 123 SER A C 1
ATOM 964 O O . SER A 1 123 ? -5.754 -5.946 -18.994 1.00 40.81 123 SER A O 1
ATOM 966 N N . LEU A 1 124 ? -4.777 -5.355 -17.063 1.00 38.66 124 LEU A N 1
ATOM 967 C CA . LEU A 1 124 ? -4.648 -3.925 -17.362 1.00 38.66 124 LEU A CA 1
ATOM 968 C C . LEU A 1 124 ? -3.413 -3.527 -18.188 1.00 38.66 124 LEU A C 1
ATOM 970 O O . LEU A 1 124 ? -3.164 -2.341 -18.396 1.00 38.66 124 LEU A O 1
ATOM 974 N N . LEU A 1 125 ? -2.659 -4.491 -18.725 1.00 37.34 125 LEU A N 1
ATOM 975 C CA . LEU A 1 125 ? -1.578 -4.236 -19.695 1.00 37.34 125 LEU A CA 1
ATOM 976 C C . LEU A 1 125 ? -2.090 -3.683 -21.048 1.00 37.34 125 LEU A C 1
ATOM 978 O O . LEU A 1 125 ? -1.318 -3.558 -21.996 1.00 37.34 125 LEU A O 1
ATOM 982 N N . THR A 1 126 ? -3.373 -3.312 -21.147 1.00 30.73 126 THR A N 1
ATOM 983 C CA . THR A 1 126 ? -3.987 -2.699 -22.330 1.00 30.73 126 THR A CA 1
ATOM 984 C C . THR A 1 126 ? -4.803 -1.443 -21.969 1.00 30.73 126 THR A C 1
ATOM 986 O O . THR A 1 126 ? -5.978 -1.516 -21.642 1.00 30.73 126 THR A O 1
ATOM 989 N N . LEU A 1 127 ? -4.147 -0.284 -22.125 1.00 29.12 127 LEU A N 1
ATOM 990 C CA . LEU A 1 127 ? -4.688 1.079 -22.324 1.00 29.12 127 LEU A CA 1
ATOM 991 C C . LEU A 1 127 ? -5.375 1.841 -21.153 1.00 29.12 127 LEU A C 1
ATOM 993 O O . LEU A 1 127 ? -5.821 1.238 -20.182 1.00 29.12 127 LEU A O 1
ATOM 997 N N . PRO A 1 128 ? -5.398 3.201 -21.220 1.00 35.69 128 PRO A N 1
ATOM 998 C CA . PRO A 1 128 ? -5.499 4.086 -20.057 1.00 35.69 128 PRO A CA 1
ATOM 999 C C . PRO A 1 128 ? -6.871 4.765 -19.890 1.00 35.69 128 PRO A C 1
ATOM 1001 O O . PRO A 1 128 ? -7.597 4.972 -20.862 1.00 35.69 128 PRO A O 1
ATOM 1004 N N . GLY A 1 129 ? -7.165 5.235 -18.670 1.00 27.97 129 GLY A N 1
ATOM 1005 C CA . GLY A 1 129 ? -8.248 6.196 -18.435 1.00 27.97 129 GLY A CA 1
ATOM 1006 C C . GLY A 1 129 ? -8.633 6.454 -16.970 1.00 27.97 129 GLY A C 1
ATOM 1007 O O . GLY A 1 129 ? -9.413 5.702 -16.412 1.00 27.97 129 GLY A O 1
ATOM 1008 N N . SER A 1 130 ? -8.175 7.602 -16.452 1.00 31.97 130 SER A N 1
ATOM 1009 C CA . SER A 1 130 ? -8.936 8.612 -15.680 1.00 31.97 130 SER A CA 1
ATOM 1010 C C . SER A 1 130 ? -9.361 8.439 -14.196 1.00 31.97 130 SER A C 1
ATOM 1012 O O . SER A 1 130 ? -10.187 7.605 -13.851 1.00 31.97 130 SER A O 1
ATOM 1014 N N . THR A 1 131 ? -8.979 9.490 -13.442 1.00 28.94 131 THR A N 1
ATOM 1015 C CA . THR A 1 131 ? -9.693 10.325 -12.429 1.00 28.94 131 THR A CA 1
ATOM 1016 C C . THR A 1 131 ? -9.861 9.931 -10.951 1.00 28.94 131 THR A C 1
ATOM 1018 O O . THR A 1 131 ? -10.422 8.905 -10.603 1.00 28.94 131 THR A O 1
ATOM 1021 N N . ASN A 1 132 ? -9.470 10.917 -10.123 1.00 32.47 132 ASN A N 1
ATOM 1022 C CA . ASN A 1 132 ? -9.623 11.148 -8.677 1.00 32.47 132 ASN A CA 1
ATOM 1023 C C . ASN A 1 132 ? -10.986 10.770 -8.027 1.00 32.47 132 ASN A C 1
ATOM 1025 O O . ASN A 1 132 ? -12.025 11.114 -8.589 1.00 32.47 132 ASN A O 1
ATOM 1029 N N . HIS A 1 133 ? -10.976 10.276 -6.770 1.00 32.25 133 HIS A N 1
ATOM 1030 C CA . HIS A 1 133 ? -11.492 10.923 -5.529 1.00 32.25 133 HIS A CA 1
ATOM 1031 C C . HIS A 1 133 ? -12.081 9.941 -4.467 1.00 32.25 133 HIS A C 1
ATOM 1033 O O . HIS A 1 133 ? -13.076 9.272 -4.722 1.00 32.25 133 HIS A O 1
ATOM 1039 N N . ALA A 1 134 ? -11.576 10.102 -3.227 1.00 29.23 134 ALA A N 1
ATOM 1040 C CA . ALA A 1 134 ? -12.178 9.914 -1.884 1.00 29.23 134 ALA A CA 1
ATOM 1041 C C . ALA A 1 134 ? -12.419 8.500 -1.277 1.00 29.23 134 ALA A C 1
ATOM 1043 O O . ALA A 1 134 ? -13.468 7.872 -1.449 1.00 29.23 134 ALA A O 1
ATOM 1044 N N . ALA A 1 135 ? -11.499 8.100 -0.381 1.00 31.61 135 ALA A N 1
ATOM 1045 C CA . ALA A 1 135 ? -11.576 6.898 0.455 1.00 31.61 135 ALA A CA 1
ATOM 1046 C C . ALA A 1 135 ? -12.685 6.972 1.523 1.00 31.61 135 ALA A C 1
ATOM 1048 O O . ALA A 1 135 ? -12.921 8.022 2.121 1.00 31.61 135 ALA A O 1
ATOM 1049 N N . LYS A 1 136 ? -13.326 5.833 1.822 1.00 36.28 136 LYS A N 1
ATOM 1050 C CA . LYS A 1 136 ? -14.355 5.720 2.867 1.00 36.28 136 LYS A CA 1
ATOM 1051 C C . LYS A 1 136 ? -13.752 5.133 4.147 1.00 36.28 136 LYS A C 1
ATOM 1053 O O . LYS A 1 136 ? -13.311 3.986 4.165 1.00 36.28 136 LYS A O 1
ATOM 1058 N N . LEU A 1 137 ? -13.746 5.938 5.207 1.00 37.75 137 LEU A N 1
ATOM 1059 C CA . LEU A 1 137 ? -13.209 5.621 6.530 1.00 37.75 137 LEU A CA 1
ATOM 1060 C C . LEU A 1 137 ? -14.223 4.835 7.378 1.00 37.75 137 LEU A C 1
ATOM 1062 O O . LEU A 1 137 ? -15.413 5.150 7.370 1.00 37.75 137 LEU A O 1
ATOM 1066 N N . ILE A 1 138 ? -13.751 3.844 8.138 1.00 41.25 138 ILE A N 1
ATOM 1067 C CA . ILE A 1 138 ? -14.491 3.266 9.267 1.00 41.25 138 ILE A CA 1
ATOM 1068 C C . ILE A 1 138 ? -13.675 3.571 10.529 1.00 41.25 138 ILE A C 1
ATOM 1070 O O . ILE A 1 138 ? -12.572 3.060 10.702 1.00 41.25 138 ILE A O 1
ATOM 1074 N N . THR A 1 139 ? -14.201 4.457 11.371 1.00 30.83 139 THR A N 1
ATOM 1075 C CA . THR A 1 139 ? -13.538 4.984 12.576 1.00 30.83 139 THR A CA 1
ATOM 1076 C C . THR A 1 139 ? -13.945 4.183 13.818 1.00 30.83 139 THR A C 1
ATOM 1078 O O . THR A 1 139 ? -15.109 3.786 13.928 1.00 30.83 139 THR A O 1
ATOM 1081 N N . TYR A 1 140 ? -13.045 4.008 14.792 1.00 31.56 140 TYR A N 1
ATOM 1082 C CA . TYR A 1 140 ? -13.411 3.624 16.167 1.00 31.56 140 TYR A CA 1
ATOM 1083 C C . TYR A 1 140 ? -12.752 4.562 17.195 1.00 31.56 140 TYR A C 1
ATOM 1085 O O . TYR A 1 140 ? -11.642 5.047 16.984 1.00 31.56 140 TYR A O 1
ATOM 1093 N N . ALA A 1 141 ? -13.482 4.865 18.276 1.00 29.84 141 ALA A N 1
ATOM 1094 C CA . ALA A 1 141 ? -13.136 5.847 19.312 1.00 29.84 141 ALA A CA 1
ATOM 1095 C C . ALA A 1 141 ? -12.385 5.245 20.507 1.00 29.84 141 ALA A C 1
ATOM 1097 O O . ALA A 1 141 ? -12.710 4.104 20.906 1.00 29.84 141 ALA A O 1
#

Sequence (141 aa):
MDFDGNIIGMNFYDKKETPFVPGFIMLKCLQHFNDFGRVIRPLHGLRVKTLHEEQLTVLEKIHLVFPGVCGVIVEKVQVPSPEHSEIKVGDIITHVDGIPFSSAAEVVVILFLDGINPSQLPSLLTLPGSTNHAAKLITYA

Secondary structure (DSSP, 8-state):
--TTS---EEE---SS---EEEHHHHHHHHHHHHHHSS-------EEEEEGGGS-HHHHHHHHHHSTT--SEEEEEESS--GGGTT--TT-EE-EETTEE-SSHHHHHHHHHTTT--GGGTTT-SS---------------

Organism: Aegilops tauschii subsp. strangulata (NCBI:txid200361)

Radius of gyration: 17.18 Å; chains: 1; bounding box: 38×36×44 Å

Foldseek 3Di:
DDPVPDDQFAWDDDPPDTDTDGPVLVVLQVVCCVVPVGQDQPPQQWDKWQPVPDDPVLVVVCCVVPPPQAAIFTQDRRDPDVQCVQDDHGWGFQWFPNAGDHGPVQVRVCVSQVRDHPVCVVVPPDDDDDDDDDGDTDDDD

pLDDT: mean 74.77, std 19.16, range [27.97, 94.25]

InterPro domains:
  IPR036034 PDZ superfamily [G3DSA:2.30.42.10] (42-120)
  IPR036034 PDZ superfamily [SSF50156] (64-111)